Protein AF-A0A5K1FBW4-F1 (afdb_monomer)

Structure (mmCIF, N/CA/C/O backbone):
data_AF-A0A5K1FBW4-F1
#
_entry.id   AF-A0A5K1FBW4-F1
#
loop_
_atom_site.group_PDB
_atom_site.id
_atom_site.type_symbol
_atom_site.label_atom_id
_atom_site.label_alt_id
_atom_site.label_comp_id
_atom_site.label_asym_id
_atom_site.label_entity_id
_atom_site.label_seq_id
_atom_site.pdbx_PDB_ins_code
_atom_site.Cartn_x
_atom_site.Cartn_y
_atom_site.Cartn_z
_atom_site.occupancy
_atom_site.B_iso_or_equiv
_atom_site.auth_seq_id
_atom_site.auth_comp_id
_atom_site.auth_asym_id
_atom_site.auth_atom_id
_atom_site.pdbx_PDB_model_num
ATOM 1 N N . PHE A 1 1 ? -28.795 -2.823 -5.182 1.00 86.38 1 PHE A N 1
ATOM 2 C CA . PHE A 1 1 ? -27.395 -2.836 -5.655 1.00 86.38 1 PHE A CA 1
ATOM 3 C C . PHE A 1 1 ? -26.616 -1.782 -4.875 1.00 86.38 1 PHE A C 1
ATOM 5 O O . PHE A 1 1 ? -27.180 -0.723 -4.632 1.00 86.38 1 PHE A O 1
ATOM 12 N N . LYS A 1 2 ? -25.389 -2.075 -4.425 1.00 91.44 2 LYS A N 1
ATOM 13 C CA . LYS A 1 2 ? -24.490 -1.108 -3.768 1.00 91.44 2 LYS A CA 1
ATOM 14 C C . LYS A 1 2 ? -23.168 -1.111 -4.533 1.00 91.44 2 LYS A C 1
ATOM 16 O O . LYS A 1 2 ? -22.686 -2.187 -4.871 1.00 91.44 2 LYS A O 1
ATOM 21 N N . ALA A 1 3 ? -22.614 0.066 -4.797 1.00 96.62 3 ALA A N 1
ATOM 22 C CA . ALA A 1 3 ? -21.328 0.236 -5.464 1.00 96.62 3 ALA A CA 1
ATOM 23 C C . ALA A 1 3 ? -20.493 1.278 -4.719 1.00 96.62 3 ALA A C 1
ATOM 25 O O . ALA A 1 3 ? -21.048 2.168 -4.073 1.00 96.62 3 ALA A O 1
ATOM 26 N N . LEU A 1 4 ? -19.172 1.157 -4.827 1.00 96.44 4 LEU A N 1
ATOM 27 C CA . LEU A 1 4 ? -18.218 2.158 -4.366 1.00 96.44 4 LEU A CA 1
ATOM 28 C C . LEU A 1 4 ? -17.697 2.924 -5.581 1.00 96.44 4 LEU A C 1
ATOM 30 O O . LEU A 1 4 ? -17.351 2.315 -6.592 1.00 96.44 4 LEU A O 1
ATOM 34 N N . VAL A 1 5 ? -17.650 4.250 -5.477 1.00 96.56 5 VAL A N 1
ATOM 35 C CA . VAL A 1 5 ? -17.040 5.128 -6.480 1.00 96.56 5 VAL A CA 1
ATOM 36 C C . VAL A 1 5 ? -15.791 5.721 -5.846 1.00 96.56 5 VAL A C 1
ATOM 38 O O . VAL A 1 5 ? -15.883 6.414 -4.836 1.00 96.56 5 VAL A O 1
ATOM 41 N N . LEU A 1 6 ? -14.630 5.402 -6.412 1.00 96.31 6 LEU A N 1
ATOM 42 C CA . LEU A 1 6 ? -13.317 5.832 -5.933 1.00 96.31 6 LEU A CA 1
ATOM 43 C C . LEU A 1 6 ? -12.631 6.692 -6.999 1.00 96.31 6 LEU A C 1
ATOM 45 O O . LEU A 1 6 ? -13.013 6.668 -8.171 1.00 96.31 6 LEU A O 1
ATOM 49 N N . GLN A 1 7 ? -11.602 7.436 -6.597 1.00 97.69 7 GLN A N 1
ATOM 50 C CA . GLN A 1 7 ? -10.763 8.173 -7.537 1.00 97.69 7 GLN A CA 1
ATOM 51 C C . GLN A 1 7 ? -10.041 7.206 -8.488 1.00 97.69 7 GLN A C 1
ATOM 53 O O . GLN A 1 7 ? -9.481 6.198 -8.058 1.00 97.69 7 GLN A O 1
ATOM 58 N N . TYR A 1 8 ? -10.043 7.522 -9.785 1.00 95.69 8 TYR A N 1
ATOM 59 C CA . TYR A 1 8 ? -9.320 6.736 -10.783 1.00 95.69 8 TYR A CA 1
ATOM 60 C C . TYR A 1 8 ? -7.808 6.970 -10.676 1.00 95.69 8 TYR A C 1
ATOM 62 O O . TYR A 1 8 ? -7.354 8.111 -10.762 1.00 95.69 8 TYR A O 1
ATOM 70 N N . MET A 1 9 ? -7.040 5.886 -10.540 1.00 94.25 9 MET A N 1
ATOM 71 C CA . MET A 1 9 ? -5.575 5.904 -10.522 1.00 94.25 9 MET A CA 1
ATOM 72 C C . MET A 1 9 ? -5.036 5.433 -11.886 1.00 94.25 9 MET A C 1
ATOM 74 O O . MET A 1 9 ? -5.067 4.232 -12.164 1.00 94.25 9 MET A O 1
ATOM 78 N N . PRO A 1 10 ? -4.544 6.337 -12.759 1.00 92.06 10 PRO A N 1
ATOM 79 C CA . PRO A 1 10 ? -4.220 6.013 -14.153 1.00 92.06 10 PRO A CA 1
ATOM 80 C C . PRO A 1 10 ? -3.017 5.079 -14.325 1.00 92.06 10 PRO A C 1
ATOM 82 O O . PRO A 1 10 ? -2.939 4.385 -15.333 1.00 92.06 10 PRO A O 1
ATOM 85 N N . LEU A 1 11 ? -2.102 5.040 -13.351 1.00 91.06 11 LEU A N 1
ATOM 86 C CA . LEU A 1 11 ? -0.955 4.120 -13.343 1.00 91.06 11 LEU A CA 1
ATOM 87 C C . LEU A 1 11 ? -1.330 2.709 -12.852 1.00 91.06 11 LEU A C 1
ATOM 89 O O . LEU A 1 11 ? -0.515 1.789 -12.901 1.00 91.06 11 LEU A O 1
ATOM 93 N N . GLY A 1 12 ? -2.573 2.522 -12.399 1.00 92.31 12 GLY A N 1
ATOM 94 C CA . GLY A 1 12 ? -3.038 1.274 -11.814 1.00 92.31 12 GLY A CA 1
ATOM 95 C C . GLY A 1 12 ? -2.407 0.990 -10.450 1.00 92.31 12 GLY A C 1
ATOM 96 O O . GLY A 1 12 ? -1.956 1.886 -9.742 1.00 92.31 12 GLY A O 1
ATOM 97 N N . SER A 1 13 ? -2.413 -0.286 -10.066 1.00 94.31 13 SER A N 1
ATOM 98 C CA . SER A 1 13 ? -1.829 -0.747 -8.801 1.00 94.31 13 SER A CA 1
ATOM 99 C C . SER A 1 13 ? -0.298 -0.730 -8.831 1.00 94.31 13 SER A C 1
ATOM 101 O O . SER A 1 13 ? 0.302 -0.951 -9.887 1.00 94.31 13 SER A O 1
ATOM 103 N N . LEU A 1 14 ? 0.335 -0.658 -7.659 1.00 94.38 14 LEU A N 1
ATOM 104 C CA . LEU A 1 14 ? 1.787 -0.785 -7.517 1.00 94.38 14 LEU A CA 1
ATOM 105 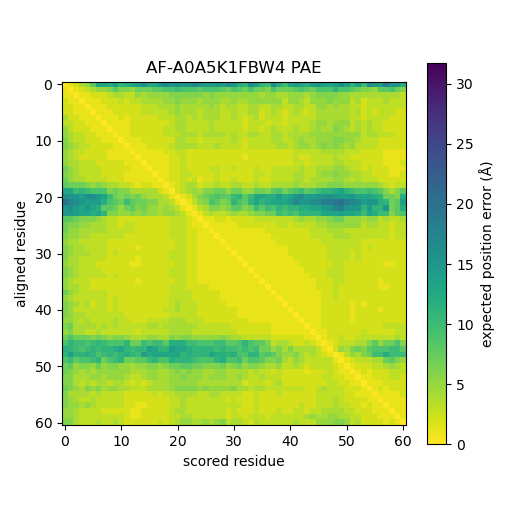C C . LEU A 1 14 ? 2.339 -2.080 -8.148 1.00 94.38 14 LEU A C 1
ATOM 107 O O . LEU A 1 14 ? 3.427 -2.081 -8.719 1.00 94.38 14 LEU A O 1
ATOM 111 N N . ALA A 1 15 ? 1.578 -3.177 -8.124 1.00 94.25 15 ALA A N 1
ATOM 112 C CA . ALA A 1 15 ? 1.944 -4.433 -8.774 1.00 94.25 15 ALA A CA 1
ATOM 113 C C . ALA A 1 15 ? 2.170 -4.272 -10.288 1.00 94.25 15 ALA A C 1
ATOM 115 O O . ALA A 1 15 ? 3.087 -4.890 -10.826 1.00 94.25 15 ALA A O 1
ATOM 116 N N . VAL A 1 16 ? 1.377 -3.434 -10.965 1.00 92.38 16 VAL A N 1
ATOM 117 C CA . VAL A 1 16 ? 1.546 -3.123 -12.394 1.00 92.38 16 VAL A CA 1
ATOM 118 C C . VAL A 1 16 ? 2.807 -2.291 -12.587 1.00 92.38 16 VAL A C 1
ATOM 120 O O . VAL A 1 16 ? 3.636 -2.638 -13.427 1.00 92.38 16 VAL A O 1
ATOM 123 N N . CYS A 1 17 ? 3.010 -1.259 -11.767 1.00 91.56 17 CYS A N 1
ATOM 124 C CA . CYS A 1 17 ? 4.196 -0.405 -11.846 1.00 91.56 17 CYS A CA 1
ATOM 125 C C . CYS A 1 17 ? 5.507 -1.173 -11.615 1.00 91.56 17 CYS A C 1
ATOM 127 O O . CYS A 1 17 ? 6.527 -0.844 -12.209 1.00 91.56 17 CYS A O 1
ATOM 129 N N . LEU A 1 18 ? 5.483 -2.210 -10.772 1.00 91.94 18 LEU A N 1
ATOM 130 C CA . LEU A 1 18 ? 6.660 -3.017 -10.450 1.00 91.94 18 LEU A CA 1
ATOM 131 C C . LEU A 1 18 ? 6.981 -4.104 -11.488 1.00 91.94 18 LEU A C 1
ATOM 133 O O . LEU A 1 18 ? 8.148 -4.468 -11.610 1.00 91.94 18 LEU A O 1
ATOM 137 N N . HIS A 1 19 ? 5.982 -4.6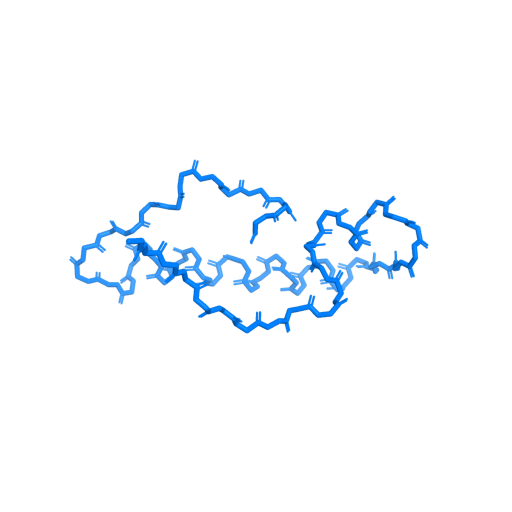37 -12.208 1.00 89.25 19 HIS A N 1
ATOM 138 C CA . HIS A 1 19 ? 6.156 -5.865 -13.006 1.00 89.25 19 HIS A CA 1
ATOM 139 C C . HIS A 1 19 ? 5.765 -5.752 -14.485 1.00 89.25 19 HIS A C 1
ATOM 141 O O . HIS A 1 19 ? 6.122 -6.629 -15.264 1.00 89.25 19 HIS A O 1
ATOM 147 N N . SER A 1 20 ? 5.041 -4.711 -14.906 1.00 85.88 20 SER A N 1
ATOM 148 C CA . SER A 1 20 ? 4.568 -4.595 -16.298 1.00 85.88 20 SER A CA 1
ATOM 149 C C . SER A 1 20 ? 5.653 -4.187 -17.300 1.00 85.88 20 SER A C 1
ATOM 151 O O . SER A 1 20 ? 5.399 -4.184 -18.501 1.00 85.88 20 SER A O 1
ATOM 153 N N . GLY A 1 21 ? 6.839 -3.787 -16.831 1.00 73.69 21 GLY A N 1
ATOM 154 C CA . GLY A 1 21 ? 7.917 -3.252 -17.671 1.00 73.69 21 GLY A CA 1
ATOM 155 C C . GLY A 1 21 ? 7.630 -1.866 -18.269 1.00 73.69 21 GLY A C 1
ATOM 156 O O . GLY A 1 21 ? 8.561 -1.210 -18.721 1.00 73.69 21 GLY A O 1
ATOM 157 N N . ALA A 1 22 ? 6.381 -1.387 -18.222 1.00 76.31 22 ALA A N 1
ATOM 158 C CA . ALA A 1 22 ? 5.969 -0.073 -18.719 1.00 76.31 22 ALA A CA 1
ATOM 159 C C . ALA A 1 22 ? 6.392 1.082 -17.796 1.00 76.31 22 ALA A C 1
ATOM 161 O O . ALA A 1 22 ? 6.536 2.219 -18.238 1.00 76.31 22 ALA A O 1
ATOM 162 N N . HIS A 1 23 ? 6.620 0.781 -16.517 1.00 77.50 23 HIS A N 1
ATOM 163 C CA . HIS A 1 23 ? 7.098 1.723 -15.514 1.00 77.50 23 HIS A CA 1
ATOM 164 C C . HIS A 1 23 ? 8.353 1.158 -14.857 1.00 77.50 23 HIS A C 1
ATOM 166 O O . HIS A 1 23 ? 8.467 -0.050 -14.650 1.00 77.50 23 HIS A O 1
ATOM 172 N N . HIS A 1 24 ? 9.331 2.016 -14.586 1.00 83.12 24 HIS A N 1
ATOM 173 C CA . HIS A 1 24 ? 10.569 1.640 -13.913 1.00 83.12 24 HIS A CA 1
ATOM 174 C C . HIS A 1 24 ? 10.698 2.485 -12.657 1.00 83.12 24 HIS A C 1
ATOM 176 O O . HIS A 1 24 ? 11.158 3.618 -12.719 1.00 83.12 24 HIS A O 1
ATOM 182 N N . LEU A 1 25 ? 10.272 1.914 -11.528 1.00 91.75 25 LEU A N 1
ATOM 183 C CA . LEU A 1 25 ? 10.464 2.530 -10.221 1.00 91.75 25 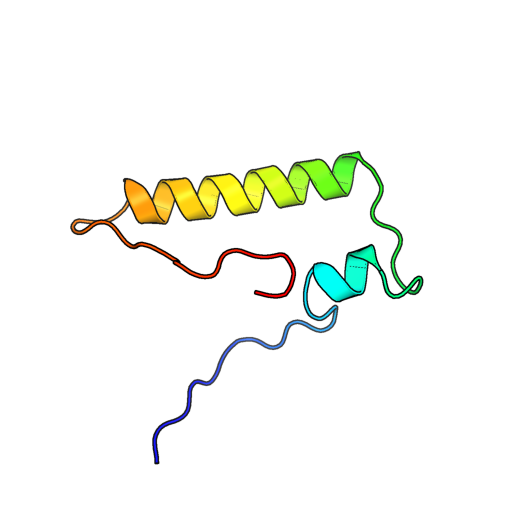LEU A CA 1
ATOM 184 C C . LEU A 1 25 ? 11.899 2.294 -9.759 1.00 91.75 25 LEU A C 1
ATOM 186 O O . LEU A 1 25 ? 12.297 1.140 -9.530 1.00 91.75 25 LEU A O 1
ATOM 190 N N . ASN A 1 26 ? 12.658 3.373 -9.613 1.00 93.81 26 ASN A N 1
ATOM 191 C CA . ASN A 1 26 ? 13.986 3.347 -9.021 1.00 93.81 26 ASN A CA 1
ATOM 192 C C . ASN A 1 26 ? 13.901 3.135 -7.496 1.00 93.81 26 ASN A C 1
ATOM 194 O O . ASN A 1 26 ? 12.822 3.125 -6.902 1.00 93.81 26 ASN A O 1
ATOM 198 N N . LEU A 1 27 ? 15.047 2.912 -6.845 1.00 95.62 27 LEU A N 1
ATOM 199 C CA . LEU A 1 27 ? 15.071 2.617 -5.410 1.00 95.62 27 LEU A CA 1
ATOM 200 C C . LEU A 1 27 ? 14.497 3.759 -4.559 1.00 95.62 27 LEU A C 1
ATOM 202 O O . LEU A 1 27 ? 13.783 3.482 -3.602 1.00 95.62 27 LEU A O 1
ATOM 206 N N . SER A 1 28 ? 14.772 5.014 -4.919 1.00 97.44 28 SER A N 1
ATOM 207 C CA . SER A 1 28 ? 14.259 6.178 -4.194 1.00 97.44 28 SER A CA 1
ATOM 208 C C . SER A 1 28 ? 12.735 6.222 -4.244 1.00 97.44 28 SER A C 1
ATOM 210 O O . SER A 1 28 ? 12.096 6.338 -3.210 1.00 97.44 28 SER A O 1
ATOM 212 N N . GLU A 1 29 ? 12.143 6.042 -5.425 1.00 95.62 29 GLU A N 1
ATOM 213 C CA . GLU A 1 29 ? 10.683 6.044 -5.594 1.00 95.62 29 GLU A CA 1
ATOM 214 C C . GLU A 1 29 ? 10.022 4.904 -4.812 1.00 95.62 29 GLU A C 1
ATOM 216 O O . GLU A 1 29 ? 8.967 5.081 -4.209 1.00 95.62 29 GLU A O 1
ATOM 221 N N . ARG A 1 30 ? 10.656 3.726 -4.775 1.00 95.56 30 ARG A N 1
ATOM 222 C CA . ARG A 1 30 ? 10.162 2.592 -3.979 1.00 95.56 30 ARG A CA 1
ATOM 223 C C . ARG A 1 30 ? 10.193 2.882 -2.482 1.00 95.56 30 ARG A C 1
ATOM 225 O O . ARG A 1 30 ? 9.289 2.442 -1.777 1.00 95.56 30 ARG A O 1
ATOM 232 N N . LEU A 1 31 ? 11.222 3.583 -2.006 1.00 98.00 31 LEU A N 1
ATOM 233 C CA . LEU A 1 31 ? 11.331 3.981 -0.605 1.00 98.00 31 LEU A CA 1
ATOM 234 C C . LEU A 1 31 ? 10.261 5.010 -0.239 1.00 98.00 31 LEU A C 1
ATOM 236 O O . LEU A 1 31 ? 9.605 4.825 0.779 1.00 98.00 31 LEU A O 1
ATOM 240 N N . GLU A 1 32 ? 10.023 6.011 -1.087 1.00 98.19 32 GLU A N 1
ATOM 241 C CA . GLU A 1 32 ? 8.936 6.981 -0.889 1.00 98.19 32 GLU A CA 1
ATOM 242 C C . GLU A 1 32 ? 7.573 6.278 -0.796 1.00 98.19 32 GLU A C 1
ATOM 244 O O . GLU A 1 32 ? 6.843 6.456 0.174 1.00 98.19 32 GLU A O 1
ATOM 249 N N . ILE A 1 33 ? 7.279 5.355 -1.720 1.00 96.69 33 ILE A N 1
ATOM 250 C CA . ILE A 1 33 ? 6.043 4.557 -1.668 1.00 96.69 33 ILE A CA 1
ATOM 251 C C . ILE A 1 33 ? 5.945 3.749 -0.362 1.00 96.69 33 ILE A C 1
ATOM 253 O O . ILE A 1 33 ? 4.870 3.643 0.227 1.00 96.69 33 ILE A O 1
ATOM 257 N N . MET A 1 34 ? 7.047 3.154 0.107 1.00 97.38 34 MET A N 1
ATOM 258 C CA . MET A 1 34 ? 7.056 2.420 1.376 1.00 97.38 34 MET A CA 1
ATOM 259 C C . MET A 1 34 ? 6.808 3.325 2.584 1.00 97.38 34 MET A C 1
ATOM 261 O O . MET A 1 34 ? 6.139 2.893 3.527 1.00 97.38 34 MET A O 1
ATOM 265 N N . ILE A 1 35 ? 7.340 4.548 2.571 1.00 98.38 35 ILE A N 1
ATOM 266 C CA . ILE A 1 35 ? 7.096 5.544 3.616 1.00 98.38 35 ILE A CA 1
ATOM 267 C C . ILE A 1 35 ? 5.604 5.880 3.642 1.00 98.38 35 ILE A C 1
ATOM 269 O O . ILE A 1 35 ? 4.978 5.724 4.689 1.00 98.38 35 ILE A O 1
ATOM 273 N N . ASP A 1 36 ? 5.008 6.195 2.490 1.00 98.00 36 ASP A N 1
ATOM 274 C CA . ASP A 1 36 ? 3.581 6.517 2.379 1.00 98.00 36 ASP A CA 1
ATOM 275 C C . ASP A 1 36 ? 2.679 5.376 2.878 1.00 98.00 36 ASP A C 1
ATOM 277 O O . ASP A 1 36 ? 1.759 5.597 3.671 1.00 98.00 36 ASP A O 1
ATOM 281 N N . VAL A 1 37 ? 2.964 4.131 2.471 1.00 97.12 37 VAL A N 1
ATOM 282 C CA . VAL A 1 37 ? 2.222 2.946 2.942 1.00 97.12 37 VAL A CA 1
ATOM 283 C C . VAL A 1 37 ? 2.354 2.785 4.458 1.00 97.12 37 VAL A C 1
ATOM 285 O O . VAL A 1 37 ? 1.374 2.467 5.133 1.00 97.12 37 VAL A O 1
ATOM 288 N N . THR A 1 38 ? 3.543 3.026 5.013 1.00 97.00 38 THR A N 1
ATOM 289 C CA . THR A 1 38 ? 3.781 2.913 6.460 1.00 97.00 38 THR A CA 1
ATOM 290 C C . THR A 1 38 ? 3.022 3.989 7.231 1.00 97.00 38 THR A C 1
ATOM 292 O O . THR A 1 38 ? 2.381 3.672 8.230 1.00 97.00 38 THR A O 1
ATOM 295 N N . CYS A 1 39 ? 3.014 5.229 6.741 1.00 96.94 39 CYS A N 1
ATOM 296 C CA . CYS A 1 39 ? 2.239 6.322 7.326 1.00 96.94 39 CYS A CA 1
ATOM 297 C C . CYS A 1 39 ? 0.730 6.029 7.312 1.00 96.94 39 CYS A C 1
ATOM 299 O O . CYS A 1 39 ? 0.044 6.264 8.307 1.00 96.94 39 CYS A O 1
ATOM 301 N N . ALA A 1 40 ? 0.201 5.458 6.224 1.00 95.44 40 ALA A N 1
ATOM 302 C CA . ALA A 1 40 ? -1.204 5.053 6.162 1.00 95.44 40 ALA A CA 1
ATOM 303 C C . ALA A 1 40 ? -1.544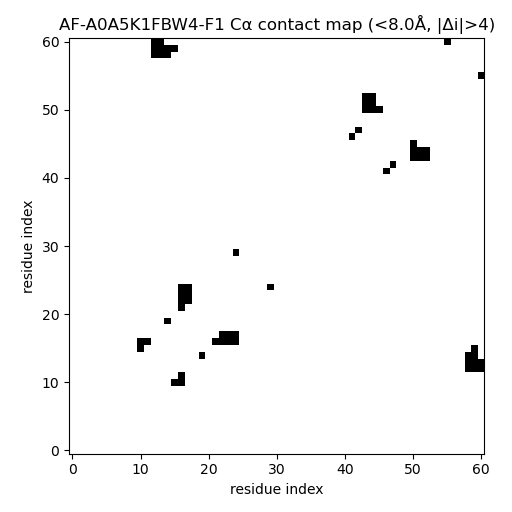 3.965 7.200 1.00 95.44 40 ALA A C 1
ATOM 305 O O . ALA A 1 40 ? -2.576 4.045 7.868 1.00 95.44 40 ALA A O 1
ATOM 306 N N . LEU A 1 41 ? -0.666 2.972 7.384 1.00 95.31 41 LEU A N 1
ATOM 307 C CA . LEU A 1 41 ? -0.850 1.924 8.395 1.00 95.31 41 LEU A CA 1
ATOM 308 C C . LEU A 1 41 ? -0.736 2.458 9.823 1.00 95.31 41 LEU A C 1
ATOM 310 O O . LEU A 1 41 ? -1.510 2.059 10.690 1.00 95.31 41 LEU A O 1
ATOM 314 N N . GLU A 1 42 ? 0.202 3.368 10.076 1.00 95.81 42 GLU A N 1
ATOM 315 C CA . GLU A 1 42 ? 0.318 4.044 11.366 1.00 95.81 42 GLU A CA 1
ATOM 316 C C . GLU A 1 42 ? -0.977 4.788 11.702 1.00 95.81 42 GLU A C 1
ATOM 318 O O . GLU A 1 42 ? -1.499 4.649 12.811 1.00 95.81 42 GLU A O 1
ATOM 323 N N . TYR A 1 43 ? -1.542 5.498 10.722 1.00 94.50 43 TYR A N 1
ATOM 324 C CA . TYR A 1 43 ? -2.824 6.172 10.873 1.00 94.50 43 TYR A CA 1
ATOM 325 C C . TYR A 1 43 ? -3.972 5.190 11.156 1.00 94.50 43 TYR A C 1
AT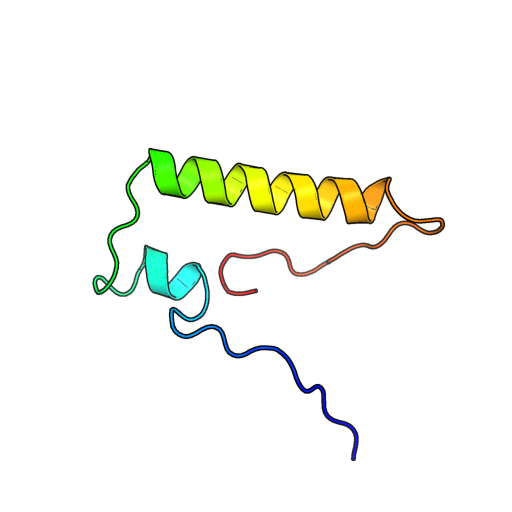OM 327 O O . TYR A 1 43 ? -4.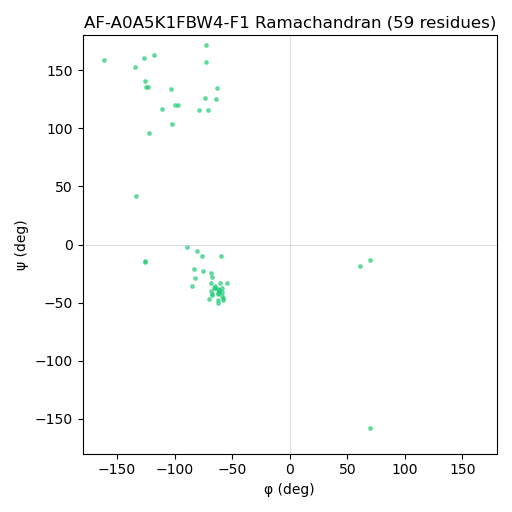785 5.443 12.042 1.00 94.50 43 TYR A O 1
ATOM 335 N N . PHE A 1 44 ? -4.030 4.043 10.476 1.00 92.75 44 PHE A N 1
ATOM 336 C CA . PHE A 1 44 ? -5.057 3.024 10.735 1.00 92.75 44 PHE A CA 1
ATOM 337 C C . PHE A 1 44 ? -4.953 2.392 12.124 1.00 92.75 44 PHE A C 1
ATOM 339 O O . PHE A 1 44 ? -5.975 2.067 12.732 1.00 92.75 44 PHE A O 1
ATOM 346 N N . HIS A 1 45 ? -3.734 2.211 12.629 1.00 93.94 45 HIS A N 1
ATOM 347 C CA . HIS A 1 45 ? -3.513 1.549 13.911 1.00 93.94 45 HIS A CA 1
ATOM 348 C C . HIS A 1 45 ? -3.633 2.494 15.108 1.00 93.94 45 HIS A C 1
ATOM 350 O O . HIS A 1 45 ? -4.122 2.078 16.155 1.00 93.94 45 HIS A O 1
ATOM 356 N N . HIS A 1 46 ? -3.197 3.747 14.965 1.00 92.12 46 HIS A N 1
ATOM 357 C CA . HIS A 1 46 ? -3.056 4.675 16.093 1.00 92.12 46 HIS A CA 1
ATOM 358 C C . HIS A 1 46 ? -3.789 6.008 15.900 1.00 92.12 46 HIS A C 1
ATOM 360 O O . HIS A 1 46 ? -3.958 6.755 16.859 1.00 92.12 46 HIS A O 1
ATOM 366 N N . GLY A 1 47 ? -4.209 6.330 14.676 1.00 86.88 47 GLY A N 1
ATOM 367 C CA . GLY A 1 47 ? -4.829 7.611 14.326 1.00 86.88 47 GLY A CA 1
ATOM 368 C C . GLY A 1 47 ? -6.351 7.657 14.475 1.00 86.88 47 GLY A C 1
ATOM 369 O O . GLY A 1 47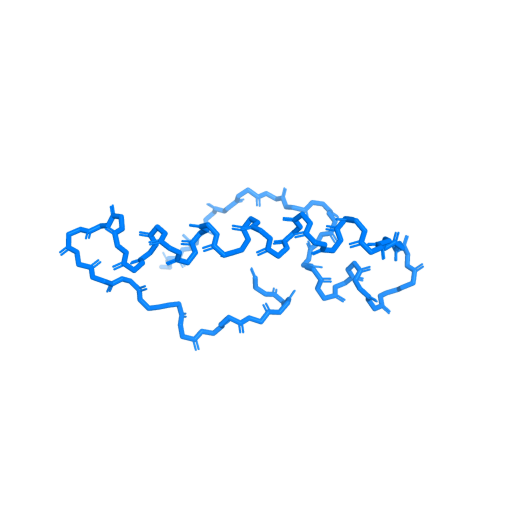 ? -6.945 8.710 14.244 1.00 86.88 47 GLY A O 1
ATOM 370 N N . TYR A 1 48 ? -6.992 6.547 14.851 1.00 84.56 48 TYR A N 1
ATOM 371 C CA . TYR A 1 48 ? -8.447 6.427 14.978 1.00 84.56 48 TYR A CA 1
ATOM 372 C C . TYR A 1 48 ? -8.859 5.901 16.359 1.00 84.56 48 TYR A C 1
ATOM 374 O O . TYR A 1 48 ? -8.060 5.296 17.069 1.00 84.56 48 TYR A O 1
ATOM 382 N N . SER A 1 49 ? -10.120 6.123 16.749 1.00 85.75 49 SER A N 1
ATOM 383 C CA . SER A 1 49 ? -10.645 5.664 18.047 1.00 85.75 49 SER A CA 1
ATOM 384 C C . SER A 1 49 ? -10.742 4.140 18.159 1.00 85.75 49 SER A C 1
ATOM 386 O O . SER A 1 49 ? -10.658 3.597 19.256 1.00 85.75 49 SER A O 1
ATOM 388 N N . GLU A 1 50 ? -10.925 3.459 17.029 1.00 90.31 50 GLU A N 1
ATOM 389 C CA . GLU A 1 50 ? -10.914 2.003 16.915 1.00 90.31 50 GLU A CA 1
ATOM 390 C C . GLU A 1 50 ? -9.847 1.596 15.898 1.00 90.31 50 GLU A C 1
ATOM 392 O O . GLU A 1 50 ? -9.742 2.197 14.830 1.00 90.31 50 GLU A O 1
ATOM 397 N N . MET A 1 51 ? -9.059 0.574 16.230 1.00 91.75 51 MET A N 1
ATOM 398 C CA . MET A 1 51 ? -7.998 0.076 15.358 1.00 91.75 51 MET A CA 1
ATOM 399 C C . MET A 1 51 ? -8.587 -0.489 14.060 1.00 91.75 51 MET A C 1
ATOM 401 O O . MET A 1 51 ? -9.401 -1.414 14.091 1.00 91.75 51 MET A O 1
ATOM 405 N N . ILE A 1 52 ? -8.114 0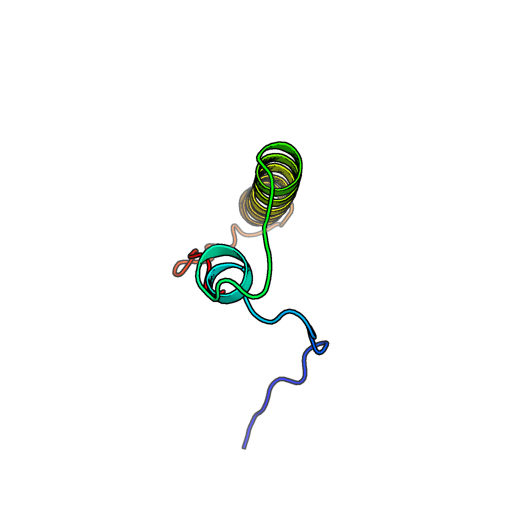.008 12.917 1.00 93.56 52 ILE A N 1
ATOM 406 C CA . ILE A 1 52 ? -8.510 -0.485 11.597 1.00 93.56 52 ILE A CA 1
ATOM 407 C C . ILE A 1 52 ? -7.456 -1.478 11.097 1.00 93.56 52 ILE A C 1
ATOM 409 O O . ILE A 1 52 ? -6.293 -1.131 10.909 1.00 93.56 52 ILE A O 1
ATOM 413 N N . LEU A 1 53 ? -7.867 -2.722 10.842 1.00 91.94 53 LEU A N 1
ATOM 414 C CA . LEU A 1 53 ? -7.017 -3.756 10.244 1.00 91.94 53 LEU A CA 1
ATOM 415 C C . LEU A 1 53 ? -7.315 -3.876 8.745 1.00 91.94 53 LEU A C 1
ATOM 417 O O . LEU A 1 53 ? -8.432 -4.214 8.362 1.00 91.94 53 LEU A O 1
ATOM 421 N N . HIS A 1 54 ? -6.313 -3.646 7.889 1.00 91.62 54 HIS A N 1
ATOM 422 C CA . HIS A 1 54 ? -6.487 -3.749 6.431 1.00 91.62 54 HIS A CA 1
ATOM 423 C C . HIS A 1 54 ? -6.723 -5.198 5.950 1.00 91.62 54 HIS A C 1
ATOM 425 O O . HIS A 1 54 ? -7.439 -5.423 4.979 1.00 91.62 54 HIS A O 1
ATOM 431 N N . CYS A 1 55 ? -6.122 -6.192 6.617 1.00 94.50 55 CYS A N 1
ATOM 432 C CA . CYS A 1 55 ? -6.240 -7.644 6.364 1.00 94.50 55 CYS A CA 1
ATOM 433 C C . CYS A 1 55 ? -5.794 -8.177 4.983 1.00 94.50 55 CYS A C 1
ATOM 435 O O . CYS A 1 55 ? -5.513 -9.366 4.877 1.00 94.50 55 CYS A O 1
ATOM 437 N N . ASP A 1 56 ? -5.680 -7.343 3.945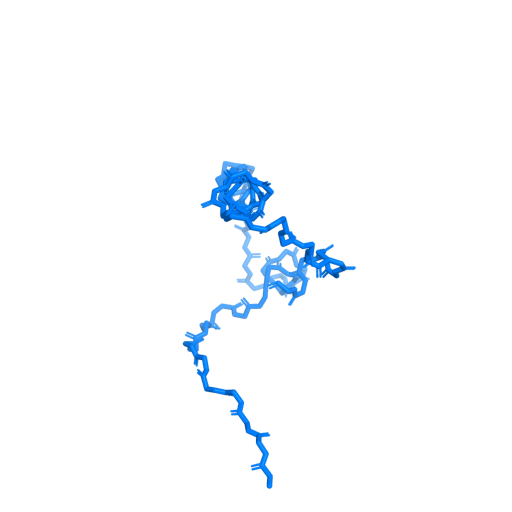 1.00 95.94 56 ASP A N 1
ATOM 438 C CA . ASP A 1 56 ? -5.267 -7.757 2.590 1.00 95.94 56 ASP A CA 1
ATOM 439 C C . ASP A 1 56 ? -4.198 -6.821 1.999 1.00 95.94 56 ASP A C 1
ATOM 441 O O . ASP A 1 56 ? -4.284 -6.383 0.854 1.00 95.94 56 ASP A O 1
ATOM 445 N N . LEU A 1 57 ? -3.215 -6.410 2.807 1.00 95.25 57 LEU A N 1
ATOM 446 C CA . LEU A 1 57 ? -2.163 -5.501 2.342 1.00 95.25 57 LEU A CA 1
ATOM 447 C C . LEU A 1 57 ? -1.216 -6.232 1.379 1.00 95.25 57 LEU A C 1
ATOM 449 O O . LEU A 1 57 ? -0.516 -7.167 1.765 1.00 95.25 57 LEU A O 1
ATOM 453 N N . LYS A 1 58 ? -1.188 -5.794 0.120 1.00 95.31 58 LYS A N 1
ATOM 454 C CA . LYS A 1 58 ? -0.336 -6.323 -0.955 1.00 95.31 58 LYS A CA 1
ATOM 455 C C . LYS A 1 58 ? -0.260 -5.300 -2.078 1.00 95.31 58 LYS A C 1
ATOM 457 O O . LYS A 1 58 ? -1.187 -4.528 -2.245 1.00 95.31 58 LYS A O 1
ATOM 462 N N . SER A 1 59 ? 0.755 -5.369 -2.935 1.00 93.31 59 SER A N 1
ATOM 463 C CA . SER A 1 59 ? 0.991 -4.385 -4.011 1.00 93.31 59 SER A CA 1
ATOM 464 C C . SER A 1 59 ? -0.138 -4.224 -5.047 1.00 93.31 59 SER A C 1
ATOM 466 O O . SER A 1 59 ? -0.074 -3.332 -5.890 1.00 93.31 59 SER A O 1
ATOM 468 N N . ARG A 1 60 ? -1.156 -5.090 -5.040 1.00 93.88 60 ARG A N 1
ATOM 469 C CA . ARG A 1 60 ? -2.344 -4.964 -5.898 1.00 93.88 60 ARG A CA 1
ATOM 470 C C . ARG A 1 60 ? -3.406 -4.012 -5.325 1.00 93.88 60 ARG A C 1
ATOM 472 O O . ARG A 1 60 ? -4.235 -3.546 -6.101 1.00 93.88 60 ARG A O 1
ATOM 479 N N . ASN A 1 61 ? -3.373 -3.767 -4.019 1.00 91.38 61 ASN A N 1
ATOM 480 C CA . ASN A 1 61 ? -4.326 -2.953 -3.270 1.00 91.38 61 ASN A CA 1
ATOM 481 C C . ASN A 1 61 ? -3.647 -1.659 -2.823 1.00 91.38 61 ASN A C 1
ATOM 483 O O . ASN A 1 61 ? -4.346 -0.629 -2.830 1.00 91.38 61 ASN A O 1
#

Solvent-accessible surface area (backbone atoms only — not comparable to full-atom values): 3992 Å² total; per-residue (Å²): 140,87,84,87,89,74,86,85,60,92,74,60,36,57,45,47,35,74,66,64,75,85,42,83,74,49,72,67,59,51,48,53,52,50,50,54,54,48,52,53,49,49,39,32,56,69,67,47,97,61,70,54,78,83,91,66,88,50,55,73,107

Foldseek 3Di:
DDDDDDDDDPCAFQVCQPPVVPHDQDPVNVVVVVVVVVVVQCCQQPVDPDRHDPPDDDRND

Nearest PDB structures (foldseek):
  7ctx-assembly2_B  TM=9.228E-01  e=4.052E-02  Arabidopsis thaliana
  7ctv-assembly1_A  TM=9.214E-01  e=4.986E-02  Arabidopsis thaliana
  3kmu-assembly1_A  TM=8.178E-01  e=5.241E-01  Homo sapiens

Sequence (61 aa):
FKALVLQYMPLGSLAVCLHSGAHHLNLSERLEIMIDVTCALEYFHHGYSEMILHCDLKSRN

pLDDT: mean 92.7, std 5.18, range [73.69, 98.38]

InterPro domains:
  IPR000719 Protein kinase domain [PS50011] (1-61)
  IPR001245 Serine-threonine/tyrosine-protein kinase, catalytic domain [PF07714] (4-61)
  IPR011009 Protein kinase-like domain superfamily [SSF56112] (3-61)
  IPR052451 Serine/threonine kinase-like [PTHR48008] (1-61)

Organism: NCBI:txid210225

Secondary structure (DSSP, 8-state):
---------TT--HHHHHHSSS----HHHHHHHHHHHHHHHHHHHHSSSSPPP-S--STT-

Radius of gyration: 14.22 Å; Cα contacts (8 Å, |Δi|>4): 31; chains: 1; bounding box: 42×16×37 Å

Mean predicted aligned error: 3.83 Å